Protein AF-A0A147I4C0-F1 (afdb_monomer_lite)

Foldseek 3Di:
DLVVVVVVCVPPVNVCCVPPVPPVVVVVVVLVVLQPALPCVSFVVNCVVCCSPVVDDPQQFPDPDASGNVRVVPTHGDPPPDDDDPDPVDDDDPDDDDD

Structure (mmCIF, N/CA/C/O backbone):
data_AF-A0A147I4C0-F1
#
_entry.id   AF-A0A147I4C0-F1
#
loop_
_atom_site.group_PDB
_atom_site.id
_atom_site.type_symbol
_atom_site.label_atom_id
_atom_site.label_alt_id
_atom_site.label_comp_id
_atom_site.label_asym_id
_atom_site.label_entity_id
_atom_site.label_seq_id
_atom_site.pdbx_PDB_ins_code
_atom_site.Cartn_x
_atom_site.Cartn_y
_atom_site.Cartn_z
_atom_site.occupancy
_atom_site.B_iso_or_equiv
_atom_site.auth_seq_id
_atom_site.auth_comp_id
_atom_site.auth_asym_id
_atom_site.auth_atom_id
_atom_site.pdbx_PDB_model_num
ATOM 1 N N . MET A 1 1 ? -12.948 18.251 -0.620 1.00 64.12 1 MET A N 1
ATOM 2 C CA . MET A 1 1 ? -12.616 17.770 0.746 1.00 64.12 1 MET A CA 1
ATOM 3 C C . MET A 1 1 ? -11.195 17.212 0.849 1.00 64.12 1 MET A C 1
ATOM 5 O O . MET A 1 1 ? -10.448 17.715 1.676 1.00 64.12 1 MET A O 1
ATOM 9 N N . ARG A 1 2 ? -10.776 16.264 -0.012 1.00 75.38 2 ARG A N 1
ATOM 10 C CA . ARG A 1 2 ? -9.396 15.721 -0.044 1.00 75.38 2 ARG A CA 1
ATOM 11 C C . ARG A 1 2 ? -8.308 16.795 -0.121 1.00 75.38 2 ARG A C 1
ATOM 13 O O . ARG A 1 2 ? -7.414 16.811 0.713 1.00 75.38 2 ARG A O 1
ATOM 20 N N . THR A 1 3 ? -8.439 17.743 -1.046 1.00 75.50 3 THR A N 1
ATOM 21 C CA . THR A 1 3 ? -7.454 18.816 -1.262 1.00 75.50 3 THR A CA 1
ATOM 22 C C . THR A 1 3 ? -7.246 19.704 -0.032 1.00 75.50 3 THR A C 1
ATOM 24 O O . THR A 1 3 ? -6.117 20.059 0.278 1.00 75.50 3 THR A O 1
ATOM 27 N N . GLY A 1 4 ? -8.313 20.028 0.709 1.00 80.75 4 GLY A N 1
ATOM 28 C CA . GLY A 1 4 ? -8.225 20.865 1.914 1.00 80.75 4 GLY A CA 1
ATOM 29 C C . GLY A 1 4 ? -7.538 20.159 3.085 1.00 80.75 4 GLY A C 1
ATOM 30 O O . GLY A 1 4 ? -6.690 20.753 3.741 1.00 80.75 4 GLY A O 1
ATOM 31 N N . LEU A 1 5 ? -7.842 18.873 3.298 1.00 77.19 5 LEU A N 1
ATOM 32 C CA . LEU A 1 5 ? -7.189 18.069 4.336 1.00 77.19 5 LEU A CA 1
ATOM 33 C C . LEU A 1 5 ? -5.700 17.855 4.035 1.00 77.19 5 LEU A C 1
ATOM 35 O O . LEU A 1 5 ? -4.866 17.989 4.925 1.00 77.19 5 LEU A O 1
ATOM 39 N N . MET A 1 6 ? -5.364 17.568 2.774 1.00 79.00 6 MET A N 1
ATOM 40 C CA . MET A 1 6 ? -3.970 17.431 2.347 1.00 79.00 6 MET A CA 1
ATOM 41 C C . MET A 1 6 ? -3.199 18.732 2.538 1.00 79.00 6 MET A C 1
ATOM 43 O O . MET A 1 6 ? -2.084 18.699 3.038 1.00 79.00 6 MET A O 1
ATOM 47 N N . ARG A 1 7 ? -3.805 19.882 2.221 1.00 80.06 7 ARG A N 1
ATOM 48 C CA . ARG A 1 7 ? -3.179 21.195 2.417 1.00 80.06 7 ARG A CA 1
ATOM 49 C C . ARG A 1 7 ? -2.839 21.475 3.883 1.00 80.06 7 ARG A C 1
ATOM 51 O O . ARG A 1 7 ? -1.792 22.046 4.147 1.00 80.06 7 ARG A O 1
ATOM 58 N N . LEU A 1 8 ? -3.691 21.046 4.816 1.00 77.44 8 LEU A N 1
ATOM 59 C CA . LEU A 1 8 ? -3.430 21.168 6.252 1.00 77.44 8 LEU A CA 1
ATOM 60 C C . LEU A 1 8 ? -2.307 20.221 6.711 1.00 77.44 8 LEU A C 1
ATOM 62 O O . LE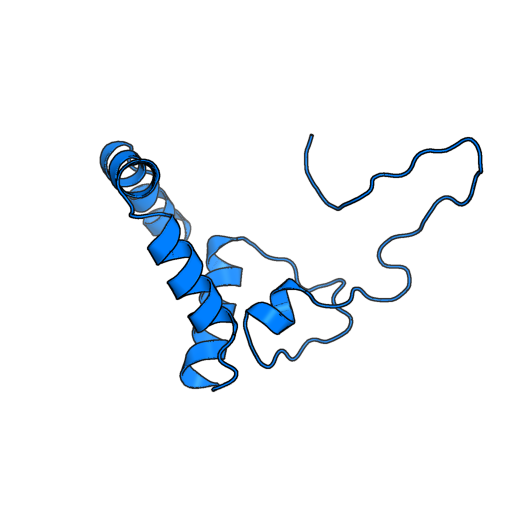U A 1 8 ? -1.403 20.646 7.417 1.00 77.44 8 LEU A O 1
ATOM 66 N N . LEU A 1 9 ? -2.329 18.953 6.283 1.00 73.62 9 LEU A N 1
ATOM 67 C CA . LEU A 1 9 ? -1.289 17.960 6.612 1.00 73.62 9 LEU A CA 1
ATOM 68 C C . LEU A 1 9 ? 0.085 18.292 6.011 1.00 73.62 9 LEU A C 1
ATOM 70 O O . LEU A 1 9 ? 1.116 17.896 6.553 1.00 73.62 9 LEU A O 1
ATOM 74 N N . LEU A 1 10 ? 0.090 18.992 4.878 1.00 76.62 10 LEU A N 1
ATOM 75 C CA . LEU A 1 10 ? 1.285 19.459 4.177 1.00 76.62 10 LEU A CA 1
ATOM 76 C C . LEU A 1 10 ? 1.730 20.854 4.632 1.00 76.62 10 LEU A C 1
ATOM 78 O O . LEU A 1 10 ? 2.705 21.371 4.096 1.00 76.62 10 LEU A O 1
ATOM 82 N N . GLN A 1 11 ? 1.054 21.462 5.613 1.00 85.38 11 GLN A N 1
ATOM 83 C CA . GLN A 1 11 ? 1.555 22.671 6.257 1.00 85.38 11 GLN A CA 1
ATOM 84 C C . GLN A 1 11 ? 2.899 22.351 6.930 1.00 85.38 11 GLN A C 1
ATOM 86 O O . GLN A 1 11 ? 2.990 21.375 7.675 1.00 85.38 11 GLN A O 1
ATOM 91 N N . GLU A 1 12 ? 3.931 23.153 6.658 1.00 76.12 12 GLU A N 1
ATOM 92 C CA . GLU A 1 12 ? 5.335 22.835 6.973 1.00 76.12 12 GLU A CA 1
ATOM 93 C C . GLU A 1 12 ? 5.567 22.403 8.424 1.00 76.12 12 GLU A C 1
ATOM 95 O O . GLU A 1 12 ? 6.155 21.348 8.651 1.00 76.12 12 GLU A O 1
ATOM 100 N N . ASP A 1 13 ? 5.047 23.142 9.406 1.00 78.81 13 ASP A N 1
ATOM 101 C CA . ASP A 1 13 ? 5.248 22.820 10.826 1.00 78.81 13 ASP A CA 1
ATOM 102 C C . ASP A 1 13 ? 4.633 21.472 11.222 1.00 78.81 13 ASP A C 1
ATOM 104 O O . ASP A 1 13 ? 5.237 20.667 11.942 1.00 78.81 13 ASP A O 1
ATOM 108 N N . LEU A 1 14 ? 3.423 21.197 10.727 1.00 77.19 14 LEU A N 1
ATOM 109 C CA . LEU A 1 14 ? 2.720 19.951 11.008 1.00 77.19 14 LEU A CA 1
ATOM 110 C C . LEU A 1 14 ? 3.398 18.781 10.292 1.00 77.19 14 LEU A C 1
ATOM 112 O O . LEU A 1 14 ? 3.601 17.722 10.891 1.00 77.19 14 LEU A O 1
ATOM 116 N N . ASN A 1 15 ? 3.798 18.982 9.037 1.00 81.44 15 ASN A N 1
ATOM 117 C CA . ASN A 1 15 ? 4.536 17.994 8.267 1.00 81.44 15 ASN A CA 1
ATOM 118 C C . ASN A 1 15 ? 5.873 17.659 8.939 1.00 81.44 15 ASN A C 1
ATOM 120 O O . ASN A 1 15 ? 6.199 16.482 9.103 1.00 81.44 15 ASN A O 1
ATOM 124 N N . PHE A 1 16 ? 6.606 18.673 9.407 1.00 83.88 16 PHE A N 1
ATOM 125 C CA . PHE A 1 16 ? 7.880 18.513 10.097 1.00 83.88 16 PHE A CA 1
ATOM 126 C C . PHE A 1 16 ? 7.732 17.673 11.368 1.00 83.88 16 PHE A C 1
ATOM 128 O O . PHE A 1 16 ? 8.481 16.715 11.568 1.00 83.88 16 PHE A O 1
ATOM 135 N N . LEU A 1 17 ? 6.742 17.975 12.210 1.00 84.06 17 LEU A N 1
ATOM 136 C CA . LEU A 1 17 ? 6.463 17.198 13.419 1.00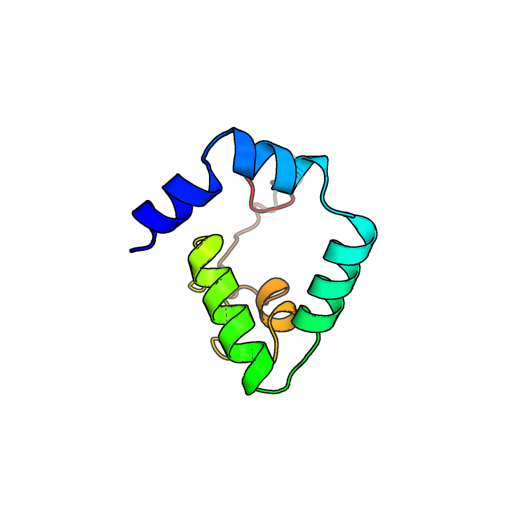 84.06 17 LEU A CA 1
ATOM 137 C C . LEU A 1 17 ? 6.073 15.751 13.086 1.00 84.06 17 LEU A C 1
ATOM 139 O O . LEU A 1 17 ? 6.636 14.810 13.651 1.00 84.06 17 LEU A O 1
ATOM 143 N N . LEU A 1 18 ? 5.151 15.561 12.141 1.00 81.50 18 LEU A N 1
ATOM 144 C CA . LEU A 1 18 ? 4.655 14.239 11.755 1.00 81.50 18 LEU A CA 1
ATOM 145 C C . LEU A 1 18 ? 5.745 13.353 11.148 1.00 81.50 18 LEU A C 1
ATOM 147 O O . LEU A 1 18 ? 5.773 12.152 11.405 1.00 81.50 18 LEU A O 1
ATOM 151 N N . THR A 1 19 ? 6.653 13.919 10.360 1.00 82.12 19 THR A N 1
ATOM 152 C CA . THR A 1 19 ? 7.683 13.143 9.658 1.00 82.12 19 THR A CA 1
ATOM 153 C C . THR A 1 19 ? 8.946 12.947 10.493 1.00 82.12 19 THR A C 1
ATOM 155 O O . THR A 1 19 ? 9.551 11.870 10.426 1.00 82.12 19 THR A O 1
ATOM 158 N N . ASN A 1 20 ? 9.331 13.927 11.320 1.00 88.25 20 ASN A N 1
ATOM 159 C CA . ASN A 1 20 ? 10.600 13.905 12.059 1.00 88.25 20 ASN A CA 1
ATOM 160 C C . ASN A 1 20 ? 10.477 13.511 13.533 1.00 88.25 20 ASN A C 1
ATOM 162 O O . ASN A 1 20 ? 11.461 13.045 14.107 1.00 88.25 20 ASN A O 1
ATOM 166 N N . ARG A 1 21 ? 9.305 13.666 14.164 1.00 88.94 21 ARG A N 1
ATOM 167 C CA . ARG A 1 21 ? 9.123 13.371 15.600 1.00 88.94 21 ARG A CA 1
ATOM 168 C C . ARG A 1 21 ? 8.258 12.155 15.893 1.00 88.94 21 ARG A C 1
ATOM 170 O O . ARG A 1 21 ? 8.207 11.719 17.042 1.00 88.94 21 ARG A O 1
ATOM 177 N N . ILE A 1 22 ? 7.624 11.559 14.886 1.00 90.69 22 ILE A N 1
ATOM 178 C CA . ILE A 1 22 ? 6.850 10.337 15.097 1.00 90.69 22 ILE A CA 1
ATOM 179 C C . ILE A 1 22 ? 7.773 9.169 15.502 1.00 90.69 22 ILE A C 1
ATOM 181 O O . ILE A 1 22 ? 8.818 8.957 14.875 1.00 90.69 22 ILE A O 1
ATOM 185 N N . PRO A 1 23 ? 7.411 8.357 16.514 1.00 93.56 23 PRO A N 1
ATOM 186 C CA . PRO A 1 23 ? 8.166 7.160 16.870 1.00 93.56 23 PRO A CA 1
ATOM 187 C C . PRO A 1 23 ? 7.989 6.078 15.790 1.00 93.56 23 PRO A C 1
ATOM 189 O O . PRO A 1 23 ? 7.185 5.154 15.935 1.00 93.56 23 PRO A O 1
ATOM 192 N N . ARG A 1 24 ? 8.757 6.187 14.695 1.00 92.50 24 ARG A N 1
ATOM 193 C CA . ARG A 1 24 ? 8.588 5.408 13.451 1.00 92.50 24 ARG A CA 1
ATOM 194 C C . ARG A 1 24 ? 8.435 3.910 13.696 1.00 92.50 24 ARG A C 1
ATOM 196 O O . ARG A 1 24 ? 7.493 3.308 13.200 1.00 92.50 24 ARG A O 1
ATOM 203 N N . ARG A 1 25 ? 9.282 3.312 14.542 1.00 94.69 25 ARG A N 1
ATOM 204 C CA . ARG A 1 25 ? 9.219 1.871 14.860 1.00 94.69 25 ARG A CA 1
ATOM 205 C C . ARG A 1 25 ? 7.859 1.445 15.418 1.00 94.69 25 ARG A C 1
ATOM 207 O O . ARG A 1 25 ? 7.355 0.380 15.066 1.00 94.69 25 ARG A O 1
ATOM 214 N N . TRP A 1 26 ? 7.283 2.248 16.307 1.00 95.75 26 TRP A N 1
ATOM 215 C CA . TRP A 1 26 ? 5.995 1.956 16.931 1.00 95.75 26 TRP A CA 1
ATOM 216 C C . TRP A 1 26 ? 4.850 2.204 15.958 1.00 95.75 26 TRP A C 1
ATOM 218 O O . TRP A 1 26 ? 3.971 1.352 15.845 1.00 95.75 26 TRP A O 1
ATOM 228 N N . ALA A 1 27 ? 4.919 3.298 15.197 1.00 94.31 27 ALA A N 1
ATOM 229 C CA . ALA A 1 27 ? 3.957 3.604 14.146 1.00 94.31 27 ALA A CA 1
ATOM 230 C C . ALA A 1 27 ? 3.897 2.483 13.094 1.00 94.31 27 ALA A C 1
ATOM 232 O O . ALA A 1 27 ? 2.824 1.946 12.832 1.00 94.31 27 ALA A O 1
ATOM 233 N N . THR A 1 28 ? 5.044 2.035 12.572 1.00 94.56 28 THR A N 1
ATOM 234 C CA . THR A 1 28 ? 5.121 0.932 11.602 1.00 94.56 28 THR A CA 1
ATOM 235 C C . THR A 1 28 ? 4.537 -0.362 12.166 1.00 94.56 28 THR A C 1
ATOM 237 O O . THR A 1 28 ? 3.748 -1.023 11.495 1.00 94.56 28 THR A O 1
ATOM 240 N N . LYS A 1 29 ? 4.862 -0.725 13.417 1.00 97.38 29 LYS A N 1
ATOM 241 C CA . LYS A 1 29 ? 4.285 -1.918 14.060 1.00 97.38 29 LYS A CA 1
ATOM 242 C C . LYS A 1 29 ? 2.774 -1.798 14.255 1.00 97.38 29 LYS A C 1
ATOM 244 O O . LYS A 1 29 ? 2.064 -2.780 14.056 1.00 97.38 29 LYS A O 1
ATOM 249 N N . ALA A 1 30 ? 2.282 -0.626 14.652 1.00 96.81 30 ALA A N 1
ATOM 250 C CA . ALA A 1 30 ? 0.856 -0.382 14.835 1.00 96.81 30 ALA A CA 1
ATOM 251 C C . ALA A 1 30 ? 0.100 -0.508 13.506 1.00 96.81 30 ALA A C 1
ATOM 253 O O . ALA A 1 30 ? -0.852 -1.281 13.428 1.00 96.81 30 ALA A O 1
ATOM 254 N N . VAL A 1 31 ? 0.579 0.153 12.447 1.00 96.69 31 VAL A N 1
ATOM 255 C CA . VAL A 1 31 ? -0.001 0.045 11.100 1.00 96.69 31 VAL A CA 1
ATOM 256 C C . VAL A 1 31 ? 0.052 -1.394 10.599 1.00 96.69 31 VAL A C 1
ATOM 258 O O . VAL A 1 31 ? -0.952 -1.886 10.104 1.00 96.69 31 VAL A O 1
ATOM 261 N N . GLY A 1 32 ? 1.165 -2.107 10.791 1.00 97.12 32 GLY A N 1
ATOM 262 C CA . GLY A 1 32 ? 1.274 -3.517 10.410 1.00 97.12 32 GLY A CA 1
ATOM 263 C C . GLY A 1 32 ? 0.244 -4.411 11.109 1.00 97.12 32 GLY A C 1
ATOM 264 O O . GLY A 1 32 ? -0.364 -5.266 10.467 1.00 97.12 32 GLY A O 1
ATOM 265 N N . ARG A 1 33 ? -0.012 -4.186 12.407 1.00 97.69 33 ARG A N 1
ATOM 266 C CA . ARG A 1 33 ? -1.068 -4.894 13.152 1.00 97.69 33 ARG A CA 1
ATOM 267 C C . ARG A 1 33 ? -2.463 -4.523 12.661 1.00 97.69 33 ARG A C 1
ATOM 269 O O . ARG A 1 33 ? -3.274 -5.415 12.476 1.00 97.69 33 ARG A O 1
ATOM 276 N N . ILE A 1 3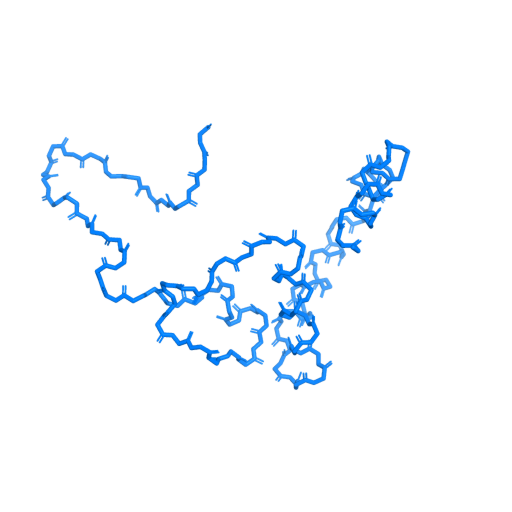4 ? -2.739 -3.243 12.415 1.00 97.88 34 ILE A N 1
ATOM 277 C CA . ILE A 1 34 ? -4.037 -2.795 11.887 1.00 97.88 34 ILE A CA 1
ATOM 278 C C . ILE A 1 34 ? -4.277 -3.382 10.494 1.00 97.88 34 ILE A C 1
ATOM 280 O O . ILE A 1 34 ? -5.346 -3.921 10.224 1.00 97.88 34 ILE A O 1
ATOM 284 N N . ALA A 1 35 ? -3.261 -3.343 9.631 1.00 97.50 35 ALA A N 1
ATOM 285 C CA . ALA A 1 35 ? -3.342 -3.846 8.270 1.00 97.50 35 ALA A CA 1
ATOM 286 C C . ALA A 1 35 ? -3.590 -5.357 8.213 1.00 97.50 35 ALA A C 1
ATOM 288 O O . ALA A 1 35 ? -4.139 -5.849 7.231 1.00 97.50 35 ALA A O 1
ATOM 289 N N . ALA A 1 36 ? -3.194 -6.077 9.264 1.00 97.75 36 ALA A N 1
ATOM 290 C CA . ALA A 1 36 ? -3.379 -7.507 9.420 1.00 97.75 36 ALA A CA 1
ATOM 291 C C . ALA A 1 36 ? -4.797 -7.932 9.826 1.00 97.75 36 ALA A C 1
ATOM 293 O O . ALA A 1 36 ? -5.134 -9.098 9.627 1.00 97.75 36 ALA A O 1
ATOM 294 N N . ILE A 1 37 ? -5.596 -7.036 10.413 1.00 98.25 37 ILE A N 1
ATOM 295 C CA . ILE A 1 37 ? -6.913 -7.367 10.965 1.00 98.25 37 ILE A CA 1
ATOM 296 C C . ILE A 1 37 ? -7.917 -7.587 9.828 1.00 98.25 37 ILE A C 1
ATOM 298 O O . ILE A 1 37 ? -8.111 -6.714 8.984 1.00 98.25 37 ILE A O 1
ATOM 302 N N . GLU A 1 38 ? -8.592 -8.739 9.844 1.00 98.06 38 GLU A N 1
ATOM 303 C CA . GLU A 1 38 ? -9.620 -9.102 8.854 1.00 98.06 38 GLU A CA 1
ATOM 304 C C . GLU A 1 38 ? -11.041 -8.674 9.261 1.00 98.06 38 GLU A C 1
ATOM 306 O O . GLU A 1 38 ? -11.983 -8.749 8.474 1.00 98.06 38 GLU A O 1
ATOM 311 N N . HIS A 1 39 ? -11.222 -8.200 10.498 1.00 98.00 39 HIS A N 1
ATOM 312 C CA . HIS A 1 39 ? -12.534 -7.792 10.986 1.00 98.00 39 HIS A CA 1
ATOM 313 C C . HIS A 1 39 ? -13.083 -6.609 10.158 1.00 98.00 39 HIS A C 1
ATOM 315 O O . HIS A 1 39 ? -12.410 -5.575 10.071 1.00 98.00 39 HIS A O 1
ATOM 321 N N . PRO A 1 40 ? -14.311 -6.681 9.601 1.00 96.12 40 PRO A N 1
ATOM 322 C CA . PRO A 1 40 ? -14.821 -5.687 8.651 1.00 96.12 40 PRO A CA 1
ATOM 323 C C . PRO A 1 40 ? -14.843 -4.246 9.168 1.00 96.12 40 PRO A C 1
ATOM 325 O O . PRO A 1 40 ? -14.637 -3.318 8.389 1.00 96.12 40 PRO A O 1
ATOM 328 N N . LEU A 1 41 ? -15.065 -4.054 10.473 1.00 97.62 41 LEU A N 1
ATOM 329 C CA . LEU A 1 41 ? -15.069 -2.726 11.104 1.00 97.62 41 LEU A CA 1
ATOM 330 C C . LEU A 1 41 ? -13.681 -2.071 11.162 1.00 97.62 41 LEU A C 1
ATOM 332 O O . LEU A 1 41 ? -13.594 -0.867 11.359 1.00 97.62 41 LEU A O 1
ATOM 336 N N . VAL A 1 42 ? -12.608 -2.841 10.975 1.00 97.62 42 VAL A N 1
ATOM 337 C CA . VAL A 1 42 ? -11.230 -2.331 10.909 1.00 97.62 42 VAL A CA 1
ATOM 338 C C . VAL A 1 42 ? -10.730 -2.348 9.467 1.00 97.62 42 VAL A C 1
ATOM 340 O O . VAL A 1 42 ? -10.219 -1.344 8.975 1.00 97.62 42 VAL A O 1
ATOM 343 N N . ALA A 1 43 ? -10.938 -3.461 8.760 1.00 97.38 43 ALA A N 1
ATOM 344 C CA . ALA A 1 43 ? -10.474 -3.648 7.393 1.00 97.38 43 ALA A CA 1
ATOM 345 C C . ALA A 1 43 ? -11.093 -2.638 6.414 1.00 97.38 43 ALA A C 1
ATOM 347 O O . ALA A 1 43 ? -10.366 -2.034 5.626 1.00 97.38 43 ALA A O 1
ATOM 348 N N . LYS A 1 44 ? -12.416 -2.407 6.471 1.00 96.44 44 LYS A N 1
ATOM 349 C CA . LYS A 1 44 ? -13.090 -1.497 5.527 1.00 96.44 44 LYS A CA 1
ATOM 350 C C . LYS A 1 44 ? -12.628 -0.042 5.696 1.00 96.44 44 LYS A C 1
ATOM 352 O O . LYS A 1 44 ? -12.255 0.551 4.682 1.00 96.44 44 LYS A O 1
ATOM 357 N N . PRO A 1 45 ? -12.579 0.539 6.915 1.00 97.44 45 PRO A N 1
ATOM 358 C CA . PRO A 1 45 ? -12.022 1.879 7.090 1.00 97.44 45 PRO A CA 1
ATOM 359 C C . PRO A 1 45 ? -10.543 1.970 6.713 1.00 97.44 45 PRO A C 1
ATOM 361 O O . PRO A 1 45 ? -10.151 2.942 6.076 1.00 97.44 45 PRO A O 1
ATOM 364 N N . ALA A 1 46 ? -9.727 0.960 7.040 1.00 97.12 46 ALA A N 1
ATOM 365 C CA . ALA A 1 46 ? -8.307 0.952 6.685 1.00 97.12 46 ALA A CA 1
ATOM 366 C C . ALA A 1 46 ? -8.089 0.960 5.160 1.00 97.12 46 ALA A C 1
ATOM 368 O O . ALA A 1 46 ? -7.287 1.744 4.655 1.00 97.12 46 ALA A O 1
ATOM 369 N N . LEU A 1 47 ? -8.847 0.146 4.417 1.00 96.00 47 LEU A N 1
ATOM 370 C CA . LEU A 1 47 ? -8.846 0.136 2.950 1.00 96.00 47 LEU A CA 1
ATOM 371 C C . LEU A 1 47 ? -9.322 1.470 2.365 1.00 96.00 47 LEU A C 1
ATOM 373 O O . LEU A 1 47 ? -8.726 1.972 1.414 1.00 96.00 47 LEU A O 1
ATOM 377 N N . ALA A 1 48 ? -10.384 2.053 2.927 1.00 95.12 48 ALA A N 1
ATOM 378 C CA . ALA A 1 48 ? -10.910 3.339 2.478 1.00 95.12 48 ALA A CA 1
ATOM 379 C C . ALA A 1 48 ? -9.898 4.472 2.698 1.00 95.12 48 ALA A C 1
ATOM 381 O O . ALA A 1 48 ? -9.651 5.254 1.781 1.00 95.12 48 ALA A O 1
ATOM 382 N N . ALA A 1 49 ? -9.269 4.523 3.876 1.00 95.56 49 ALA A N 1
ATOM 383 C CA . ALA A 1 49 ? -8.213 5.479 4.181 1.00 95.56 49 ALA A CA 1
ATOM 384 C C . ALA A 1 49 ? -7.031 5.310 3.219 1.00 95.56 49 ALA A C 1
ATOM 386 O O . ALA A 1 49 ? -6.601 6.280 2.605 1.00 95.56 49 ALA A O 1
ATOM 387 N N . TRP A 1 50 ? -6.554 4.081 3.014 1.00 95.56 50 TRP A N 1
ATOM 388 C CA . TRP A 1 50 ? -5.455 3.813 2.088 1.00 95.56 50 TRP A CA 1
ATOM 389 C C . TRP A 1 50 ? -5.757 4.282 0.659 1.00 95.56 50 TRP A C 1
ATOM 391 O O . TRP A 1 50 ? -4.961 5.018 0.082 1.00 95.56 50 TRP A O 1
ATOM 401 N N . ARG A 1 51 ? -6.938 3.963 0.114 1.00 93.31 51 ARG A N 1
ATOM 402 C CA . ARG A 1 51 ? -7.359 4.445 -1.215 1.00 93.31 51 ARG A CA 1
ATOM 403 C C . ARG A 1 51 ? -7.448 5.969 -1.280 1.00 93.31 51 ARG A C 1
ATOM 405 O O . ARG A 1 51 ? -7.044 6.565 -2.271 1.00 93.31 51 ARG A O 1
ATOM 412 N N . PHE A 1 52 ? -7.959 6.601 -0.226 1.00 92.06 52 PHE A N 1
ATOM 413 C CA . PHE A 1 52 ? -8.121 8.051 -0.169 1.00 92.06 52 PHE A CA 1
ATOM 414 C C . PHE A 1 52 ? -6.788 8.802 -0.069 1.00 92.06 52 PHE A C 1
ATOM 416 O O . PHE A 1 52 ? -6.615 9.830 -0.721 1.00 92.06 52 PHE A O 1
ATOM 423 N N . PHE A 1 53 ? -5.846 8.324 0.747 1.00 91.44 53 PHE A N 1
ATOM 424 C CA . PHE A 1 53 ? -4.566 9.004 0.945 1.00 91.44 53 PHE A CA 1
ATOM 425 C C . PHE A 1 53 ? -3.561 8.689 -0.169 1.00 91.44 53 PHE A C 1
ATOM 427 O O . PHE A 1 53 ? -2.861 9.598 -0.604 1.00 91.44 53 PHE A O 1
ATOM 434 N N . CYS A 1 54 ? -3.524 7.450 -0.667 1.00 89.94 54 CYS A N 1
ATOM 435 C CA . CYS A 1 54 ? -2.491 6.983 -1.598 1.00 89.94 54 CYS A CA 1
ATOM 436 C C . CYS A 1 54 ? -2.923 6.931 -3.074 1.00 89.94 54 CYS A C 1
ATOM 438 O O . CYS A 1 54 ? -2.137 6.485 -3.896 1.00 89.94 54 CYS A O 1
ATOM 440 N N . ASP A 1 55 ? -4.148 7.354 -3.409 1.00 88.75 55 ASP A N 1
ATOM 441 C CA . ASP A 1 55 ? -4.686 7.340 -4.784 1.00 88.75 55 ASP A CA 1
ATOM 442 C C . ASP A 1 55 ? -4.592 5.983 -5.497 1.00 88.75 55 ASP A C 1
ATOM 444 O O . ASP A 1 55 ? -4.284 5.885 -6.680 1.00 88.75 55 ASP A O 1
ATOM 448 N N . VAL A 1 56 ? -4.812 4.904 -4.749 1.00 90.38 56 VAL A N 1
ATOM 449 C CA . VAL A 1 56 ? -4.532 3.560 -5.255 1.00 90.38 56 VAL A CA 1
ATOM 450 C C . VAL A 1 56 ? -5.519 3.144 -6.336 1.00 90.38 56 VAL A C 1
ATOM 452 O O . VAL A 1 56 ? -6.721 3.025 -6.072 1.00 90.38 56 VAL A O 1
ATOM 455 N N . ASP A 1 57 ? -4.979 2.805 -7.507 1.00 90.56 57 ASP A N 1
ATOM 456 C CA . ASP A 1 57 ? -5.724 2.123 -8.557 1.00 90.56 57 ASP A CA 1
ATOM 457 C C . ASP A 1 57 ? -5.817 0.608 -8.292 1.00 90.56 57 ASP A C 1
ATOM 459 O O . ASP A 1 57 ? -4.820 -0.097 -8.115 1.00 90.56 57 ASP A O 1
ATOM 463 N N . LEU A 1 58 ? -7.058 0.120 -8.239 1.00 92.25 58 LEU A N 1
ATOM 464 C CA . LEU A 1 58 ? -7.429 -1.287 -8.056 1.00 92.25 58 LEU A CA 1
ATOM 465 C C . LEU A 1 58 ? -8.190 -1.850 -9.271 1.00 92.25 58 LEU A C 1
ATOM 467 O O . LEU A 1 58 ? -8.711 -2.967 -9.205 1.00 92.25 58 LEU A O 1
ATOM 471 N N . SER A 1 59 ? -8.164 -1.146 -10.413 1.00 92.62 59 SER A N 1
ATOM 472 C CA . SER A 1 59 ? -8.106 -1.808 -11.724 1.00 92.62 59 SER A CA 1
ATOM 473 C C . SER A 1 59 ? -6.884 -2.759 -11.725 1.00 92.62 59 SER A C 1
ATOM 475 O O . SER A 1 59 ? -6.245 -2.886 -10.705 1.00 92.62 59 SER A O 1
ATOM 477 N N . ASP A 1 60 ? -6.515 -3.529 -12.734 1.00 93.88 60 ASP A N 1
ATOM 478 C CA . ASP A 1 60 ? -5.399 -4.512 -12.657 1.00 93.88 60 ASP A CA 1
ATOM 479 C C . ASP A 1 60 ? -5.401 -5.585 -11.537 1.00 93.88 60 ASP A C 1
ATOM 481 O O . ASP A 1 60 ? -4.722 -6.591 -11.693 1.00 93.88 60 ASP A O 1
ATOM 485 N N . ALA A 1 61 ? -6.156 -5.468 -10.441 1.00 96.38 61 ALA A N 1
ATOM 486 C CA . ALA A 1 61 ? -6.261 -6.470 -9.395 1.00 96.38 61 ALA A CA 1
ATOM 487 C C . ALA A 1 61 ? -7.047 -7.677 -9.916 1.00 96.38 61 ALA A C 1
ATOM 489 O O . ALA A 1 61 ? -8.056 -7.515 -10.611 1.00 96.38 61 ALA A O 1
ATOM 490 N N . GLU A 1 62 ? -6.594 -8.880 -9.567 1.00 96.50 62 GLU A N 1
ATOM 491 C CA . GLU A 1 62 ? -7.270 -10.137 -9.909 1.00 96.50 62 GLU A CA 1
ATOM 492 C C . GLU 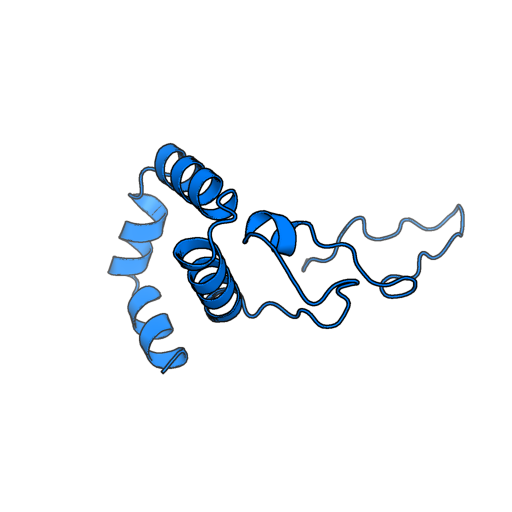A 1 62 ? -8.584 -10.303 -9.122 1.00 96.50 62 GLU A C 1
ATOM 494 O O . GLU A 1 62 ? -9.579 -10.787 -9.654 1.00 96.50 62 GLU A O 1
ATOM 499 N N . THR A 1 63 ? -8.616 -9.835 -7.869 1.00 95.12 63 THR A N 1
ATOM 500 C CA . THR A 1 63 ? -9.811 -9.812 -7.010 1.00 95.12 63 THR A CA 1
ATOM 501 C C . THR A 1 63 ? -10.229 -8.384 -6.673 1.00 95.12 63 THR A C 1
ATOM 503 O O . THR A 1 63 ? -9.399 -7.484 -6.551 1.00 95.12 63 THR A O 1
ATOM 506 N N . THR A 1 64 ? -11.530 -8.183 -6.465 1.00 92.81 64 THR A N 1
ATOM 507 C CA . THR A 1 64 ? -12.122 -6.911 -6.013 1.00 92.81 64 THR A CA 1
ATOM 508 C C . THR A 1 64 ? -12.541 -6.935 -4.542 1.00 92.81 64 THR A C 1
ATOM 510 O O . THR A 1 64 ? -12.991 -5.922 -4.003 1.00 92.81 64 THR A O 1
ATOM 513 N N . ARG A 1 65 ? -12.411 -8.088 -3.875 1.00 94.56 65 ARG A N 1
ATOM 514 C CA . ARG A 1 65 ? -12.784 -8.283 -2.471 1.00 94.56 65 ARG A CA 1
ATOM 515 C C . ARG A 1 65 ? -11.543 -8.629 -1.665 1.00 94.56 65 ARG A C 1
ATOM 517 O O . ARG A 1 65 ? -10.881 -9.621 -1.956 1.00 94.56 65 ARG A O 1
ATOM 524 N N . PHE A 1 66 ? -11.282 -7.828 -0.638 1.00 96.75 66 PHE A N 1
ATOM 525 C CA . PHE A 1 66 ? -10.122 -7.970 0.236 1.00 96.75 66 PHE A CA 1
ATOM 526 C C . PHE A 1 66 ? -10.575 -8.160 1.676 1.00 96.75 66 PHE A C 1
ATOM 528 O O . PHE A 1 66 ? -11.478 -7.460 2.144 1.00 96.75 66 PHE A O 1
ATOM 535 N N . ARG A 1 67 ? -9.944 -9.098 2.383 1.00 97.12 67 ARG A N 1
ATOM 536 C CA . ARG A 1 67 ? -10.266 -9.385 3.790 1.00 97.12 67 ARG A CA 1
ATOM 537 C C . ARG A 1 67 ? -9.626 -8.380 4.740 1.00 97.12 67 ARG A C 1
ATOM 539 O O . ARG A 1 67 ? -10.186 -8.085 5.786 1.00 97.12 67 ARG A O 1
ATOM 546 N N . SER A 1 68 ? -8.473 -7.829 4.369 1.00 98.06 68 SER A N 1
ATOM 547 C CA . SER A 1 68 ? -7.729 -6.843 5.156 1.00 98.06 68 SER A CA 1
ATOM 548 C C . SER A 1 68 ? -6.990 -5.851 4.255 1.00 98.06 68 SER A C 1
ATOM 550 O O . SER A 1 68 ? -6.891 -6.048 3.042 1.00 98.06 68 SER A O 1
ATOM 552 N N . LEU A 1 69 ? -6.434 -4.786 4.841 1.00 97.62 69 LEU A N 1
ATOM 553 C CA . LEU A 1 69 ? -5.571 -3.857 4.105 1.00 97.62 69 LEU A CA 1
ATOM 554 C C . LEU A 1 69 ? -4.304 -4.554 3.592 1.00 97.62 69 LEU A C 1
ATOM 556 O O . LEU A 1 69 ? -3.897 -4.318 2.461 1.00 97.62 69 LEU A O 1
ATOM 560 N N . ARG A 1 70 ? -3.701 -5.440 4.393 1.00 97.56 70 ARG A N 1
ATOM 561 C CA . ARG A 1 70 ? -2.524 -6.215 3.982 1.00 97.56 70 ARG A CA 1
ATOM 562 C C . ARG A 1 70 ? -2.829 -7.103 2.780 1.00 97.56 70 ARG A C 1
ATOM 564 O O . ARG A 1 70 ? -2.027 -7.133 1.860 1.00 97.56 70 ARG A O 1
ATOM 571 N N . ASP A 1 71 ? -3.983 -7.765 2.780 1.00 97.44 71 ASP A N 1
ATOM 572 C CA . ASP A 1 71 ? -4.460 -8.603 1.670 1.00 97.44 71 ASP A CA 1
ATOM 573 C C . ASP A 1 71 ? -4.606 -7.793 0.366 1.00 97.44 71 ASP A C 1
ATOM 575 O O . ASP A 1 71 ? -4.150 -8.221 -0.690 1.00 97.44 71 ASP A O 1
ATOM 579 N N . ALA A 1 72 ? -5.136 -6.566 0.444 1.00 96.81 72 ALA A N 1
ATOM 580 C CA . ALA A 1 72 ? -5.194 -5.661 -0.709 1.00 96.81 72 ALA A CA 1
ATOM 581 C C . ALA A 1 72 ? -3.827 -5.114 -1.143 1.00 96.81 72 ALA A C 1
ATOM 583 O O . ALA A 1 72 ? -3.600 -4.877 -2.331 1.00 96.81 72 ALA A O 1
ATOM 584 N N . PHE A 1 73 ? -2.915 -4.901 -0.194 1.00 96.00 73 PHE A N 1
ATOM 585 C CA . PHE A 1 73 ? -1.587 -4.360 -0.469 1.00 96.00 73 PHE A CA 1
ATOM 586 C C . PHE A 1 73 ? -0.741 -5.324 -1.308 1.00 96.00 73 PHE A C 1
ATOM 588 O O . PHE A 1 73 ? -0.107 -4.898 -2.267 1.00 96.00 73 PHE A O 1
ATOM 595 N N . ILE A 1 74 ? -0.785 -6.623 -0.992 1.00 95.75 74 ILE A N 1
ATOM 596 C CA . ILE A 1 74 ? -0.065 -7.678 -1.729 1.00 95.75 74 ILE A CA 1
ATOM 597 C C . ILE A 1 74 ? -0.922 -8.343 -2.817 1.00 95.75 74 ILE A C 1
ATOM 599 O O . ILE A 1 74 ? -0.636 -9.471 -3.221 1.00 95.75 74 ILE A O 1
ATOM 603 N N . ARG A 1 75 ? -2.006 -7.685 -3.254 1.00 96.38 75 ARG A N 1
ATOM 604 C CA . ARG A 1 75 ? -2.957 -8.258 -4.214 1.00 96.38 75 ARG A CA 1
ATOM 605 C C . ARG A 1 75 ? -2.248 -8.800 -5.453 1.00 96.38 75 ARG A C 1
ATOM 607 O O . ARG A 1 75 ? -1.324 -8.184 -5.982 1.00 96.38 75 ARG A O 1
ATOM 614 N N . ARG A 1 76 ? -2.759 -9.915 -5.967 1.00 96.38 76 ARG A N 1
ATOM 615 C CA . ARG A 1 76 ? -2.346 -10.425 -7.273 1.00 96.38 76 ARG A CA 1
ATOM 616 C C . ARG A 1 76 ? -2.866 -9.506 -8.373 1.00 96.38 76 ARG A C 1
ATOM 618 O O . ARG A 1 76 ? -3.994 -9.009 -8.292 1.00 96.38 76 ARG A O 1
ATOM 625 N N . LEU A 1 77 ? -2.039 -9.297 -9.390 1.00 95.81 77 LEU A N 1
ATOM 626 C CA . LEU A 1 77 ? -2.443 -8.616 -10.613 1.00 95.81 77 LEU A CA 1
ATOM 627 C C . LEU A 1 77 ? -3.069 -9.619 -11.588 1.00 95.81 77 LEU A C 1
ATOM 629 O O . LEU A 1 77 ? -2.750 -10.809 -11.558 1.00 95.81 77 LEU A O 1
ATOM 633 N N . ARG A 1 78 ? -3.952 -9.135 -12.462 1.00 95.94 78 ARG A N 1
ATOM 634 C CA . ARG A 1 78 ? -4.562 -9.937 -13.527 1.00 95.94 78 ARG A CA 1
ATOM 635 C C . ARG A 1 78 ? -3.478 -10.485 -14.464 1.00 95.94 78 ARG A C 1
ATOM 637 O O . ARG A 1 78 ? -2.509 -9.774 -14.753 1.00 95.94 78 ARG A O 1
ATOM 644 N N . PRO A 1 79 ? -3.659 -11.697 -15.013 1.00 94.00 79 PRO A N 1
ATOM 645 C CA . PRO A 1 79 ? -2.821 -12.180 -16.104 1.00 94.00 79 PRO A CA 1
ATOM 646 C C . PRO A 1 79 ? -2.764 -11.155 -17.244 1.00 94.00 79 PRO A C 1
ATOM 648 O O . PRO A 1 79 ? -3.789 -10.602 -17.637 1.00 94.00 79 PRO A O 1
ATOM 651 N N . GLY A 1 80 ? -1.561 -10.879 -17.749 1.00 91.94 80 GLY A N 1
ATOM 652 C CA . GLY A 1 80 ? -1.345 -9.906 -18.825 1.00 91.94 80 GLY A CA 1
ATOM 653 C C . GLY A 1 80 ? -1.304 -8.434 -18.397 1.00 91.94 80 GLY A C 1
ATOM 654 O O . GLY A 1 80 ? -0.971 -7.600 -19.230 1.00 91.94 80 GLY A O 1
ATOM 655 N N . ALA A 1 81 ? -1.558 -8.091 -17.124 1.00 93.31 81 ALA A N 1
ATOM 656 C CA . ALA A 1 81 ? -1.468 -6.701 -16.650 1.00 93.31 81 ALA A CA 1
ATOM 657 C C . ALA A 1 81 ? -0.043 -6.122 -16.745 1.00 93.31 81 ALA A C 1
ATOM 659 O O . ALA A 1 81 ? 0.135 -4.913 -16.888 1.00 93.31 81 ALA A O 1
ATOM 660 N N . ARG A 1 82 ? 0.977 -6.983 -16.661 1.00 92.50 82 ARG A N 1
ATOM 661 C CA . ARG A 1 82 ? 2.388 -6.648 -16.882 1.00 92.50 82 ARG A CA 1
ATOM 662 C C . ARG A 1 82 ? 2.987 -7.693 -17.814 1.00 92.50 82 ARG A C 1
ATOM 664 O O . ARG A 1 82 ? 3.197 -8.837 -17.416 1.00 92.50 82 ARG A O 1
ATOM 671 N N . THR A 1 83 ? 3.208 -7.326 -19.069 1.00 89.25 83 THR A N 1
ATOM 672 C CA . THR A 1 83 ? 3.846 -8.205 -20.054 1.00 89.25 83 THR A CA 1
ATOM 673 C C . THR A 1 83 ? 5.359 -8.125 -19.916 1.00 89.25 83 THR A C 1
ATOM 675 O O . THR A 1 83 ? 5.931 -7.038 -19.975 1.00 89.25 83 THR A O 1
ATOM 678 N N . PHE A 1 84 ? 6.006 -9.276 -19.755 1.00 84.56 84 PHE A N 1
ATOM 679 C CA . PHE A 1 84 ? 7.461 -9.375 -19.710 1.00 84.56 84 PHE A CA 1
ATOM 680 C C . PHE A 1 84 ? 8.025 -9.562 -21.123 1.00 84.56 84 PHE A C 1
ATOM 682 O O . PHE A 1 84 ? 7.588 -10.454 -21.852 1.00 84.56 84 PHE A O 1
ATOM 689 N N . ALA A 1 85 ? 9.002 -8.739 -21.505 1.00 80.00 85 ALA A N 1
ATOM 690 C CA . ALA A 1 85 ? 9.764 -8.935 -22.733 1.00 80.00 85 ALA A CA 1
ATOM 691 C C . ALA A 1 85 ? 10.826 -10.017 -22.484 1.00 80.00 85 ALA A C 1
ATOM 693 O O . ALA A 1 85 ? 11.807 -9.778 -21.790 1.00 80.00 85 ALA A O 1
ATOM 694 N N . GLY A 1 86 ? 10.596 -11.222 -23.009 1.00 80.50 86 GLY A N 1
ATOM 695 C CA . GLY A 1 86 ? 11.390 -12.423 -22.718 1.00 80.50 86 GLY A CA 1
ATOM 696 C C . GLY A 1 86 ? 12.755 -12.530 -23.401 1.00 80.50 86 GLY A C 1
ATOM 697 O O . GLY A 1 86 ? 13.276 -13.636 -23.507 1.00 80.50 86 GLY A O 1
ATOM 698 N N . ASP A 1 87 ? 13.313 -11.433 -23.906 1.00 88.19 87 ASP A N 1
ATOM 699 C CA . ASP A 1 87 ? 14.606 -11.449 -24.588 1.00 88.19 87 ASP A CA 1
ATOM 700 C C . ASP A 1 87 ? 15.771 -11.530 -23.587 1.00 88.19 87 ASP A C 1
ATOM 702 O O . ASP A 1 87 ? 15.816 -10.797 -22.601 1.00 88.19 87 ASP A O 1
ATOM 706 N N . ALA A 1 88 ? 16.742 -12.404 -23.863 1.00 88.00 88 ALA A N 1
ATOM 707 C CA . ALA A 1 88 ? 17.883 -12.657 -22.984 1.00 88.00 88 ALA A CA 1
ATOM 708 C C . ALA A 1 88 ? 18.840 -11.457 -22.869 1.00 88.00 88 ALA A C 1
ATOM 710 O O . ALA A 1 88 ? 19.586 -11.368 -21.895 1.00 88.00 88 ALA A O 1
ATOM 711 N N . ALA A 1 89 ? 18.824 -10.538 -23.841 1.00 91.75 89 ALA A N 1
ATOM 712 C CA . ALA A 1 89 ? 19.627 -9.317 -23.807 1.00 91.75 89 ALA A CA 1
ATOM 713 C C . ALA A 1 89 ? 18.921 -8.136 -23.113 1.00 91.75 89 ALA A C 1
ATOM 715 O O . ALA A 1 89 ? 19.519 -7.070 -22.958 1.00 91.75 89 ALA A O 1
ATOM 716 N N . THR A 1 90 ? 17.670 -8.304 -22.670 1.00 90.38 90 THR A N 1
ATOM 717 C CA . THR A 1 90 ? 16.859 -7.225 -22.100 1.00 90.38 90 THR A CA 1
ATOM 718 C C . THR A 1 90 ? 16.748 -7.349 -20.578 1.00 90.38 90 THR A C 1
ATOM 720 O O . THR A 1 90 ? 16.325 -8.374 -20.048 1.00 90.38 90 THR A O 1
ATOM 723 N N . ILE A 1 91 ? 17.064 -6.270 -19.854 1.00 89.38 91 ILE A N 1
ATOM 724 C CA . ILE A 1 91 ? 16.776 -6.155 -18.416 1.00 89.38 91 ILE A CA 1
ATOM 725 C C . ILE A 1 91 ? 15.448 -5.414 -18.258 1.00 89.38 91 ILE A C 1
ATOM 727 O O . ILE A 1 91 ? 15.347 -4.230 -18.575 1.00 89.38 91 ILE A O 1
ATOM 731 N N . ALA A 1 92 ? 14.422 -6.109 -17.770 1.00 89.38 92 ALA A N 1
ATOM 732 C CA . ALA A 1 92 ? 13.132 -5.494 -17.479 1.00 89.38 92 ALA A CA 1
ATOM 733 C C . ALA A 1 92 ? 13.139 -4.770 -16.124 1.00 89.38 92 ALA A C 1
ATOM 735 O O . ALA A 1 92 ? 13.916 -5.104 -15.226 1.00 89.38 92 ALA A O 1
ATOM 736 N N . SER A 1 93 ? 12.219 -3.815 -15.953 1.00 91.25 93 SER A N 1
ATOM 737 C CA . SER A 1 93 ? 11.979 -3.210 -14.641 1.00 91.25 93 SER A CA 1
ATOM 738 C C . SER A 1 93 ? 11.562 -4.284 -13.624 1.00 91.25 93 SER A C 1
ATOM 740 O O . SER A 1 93 ? 10.695 -5.105 -13.937 1.00 91.25 93 SER A O 1
ATOM 742 N N . PRO A 1 94 ? 12.120 -4.280 -12.401 1.00 91.00 94 PRO A N 1
ATOM 743 C CA . PRO A 1 94 ? 11.756 -5.251 -11.374 1.00 91.00 94 PRO A CA 1
ATOM 744 C C . PRO A 1 94 ? 10.420 -4.930 -10.687 1.00 91.00 94 PRO A C 1
ATOM 746 O O . PRO A 1 94 ? 9.873 -5.788 -9.994 1.00 91.00 94 PRO A O 1
ATOM 749 N N . CYS A 1 95 ? 9.912 -3.698 -10.814 1.00 92.88 95 CYS A N 1
ATOM 750 C CA . CYS A 1 95 ? 8.709 -3.248 -10.118 1.00 92.88 95 CYS A CA 1
ATOM 751 C C . CYS A 1 95 ? 8.013 -2.060 -10.802 1.00 92.88 95 CYS A C 1
ATOM 753 O O . CYS A 1 95 ? 8.569 -1.402 -11.684 1.00 92.88 95 CYS A O 1
ATOM 755 N N . ASP A 1 96 ? 6.791 -1.779 -10.347 1.00 92.00 96 ASP A N 1
ATOM 756 C CA . ASP A 1 96 ? 6.047 -0.564 -10.679 1.00 92.00 96 ASP A CA 1
ATOM 757 C C . ASP A 1 96 ? 6.513 0.581 -9.763 1.00 92.00 96 ASP A C 1
ATOM 759 O O . ASP A 1 96 ? 6.268 0.553 -8.553 1.00 92.00 96 ASP A O 1
ATOM 763 N N . ALA A 1 97 ? 7.197 1.581 -10.320 1.00 91.00 97 ALA A N 1
ATOM 764 C CA . ALA A 1 97 ? 7.694 2.744 -9.585 1.00 91.00 97 ALA A CA 1
ATOM 765 C C . ALA A 1 97 ? 8.001 3.922 -10.528 1.00 91.00 97 ALA A C 1
ATOM 767 O O . ALA A 1 97 ? 7.914 3.799 -11.749 1.00 91.00 97 ALA A O 1
ATOM 768 N N . ILE A 1 98 ? 8.374 5.059 -9.940 1.00 90.56 98 ILE A N 1
ATOM 769 C CA . ILE A 1 98 ? 8.923 6.233 -10.634 1.00 90.56 98 ILE A CA 1
ATOM 770 C C . ILE A 1 98 ? 10.450 6.281 -10.458 1.00 90.56 98 ILE A C 1
ATOM 772 O O . ILE A 1 98 ? 10.951 5.780 -9.4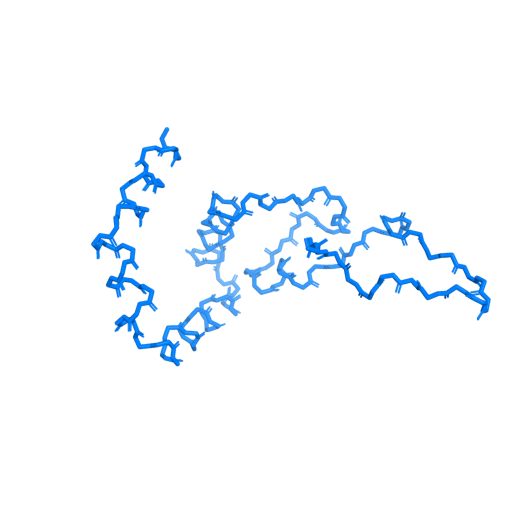48 1.00 90.56 98 ILE A O 1
ATOM 776 N N . VAL A 1 99 ? 11.160 6.871 -11.429 1.00 88.00 99 VAL A N 1
ATOM 777 C CA . VAL A 1 99 ? 12.620 7.117 -11.395 1.00 88.00 99 VAL A CA 1
ATOM 778 C C . VAL A 1 99 ? 12.903 8.541 -10.945 1.00 88.00 99 VAL A C 1
ATOM 780 O O . VAL A 1 99 ? 12.204 9.450 -11.447 1.00 88.00 99 VAL A O 1
#

Radius of gyration: 17.49 Å; chains: 1; bounding box: 35×36×42 Å

Sequence (99 aa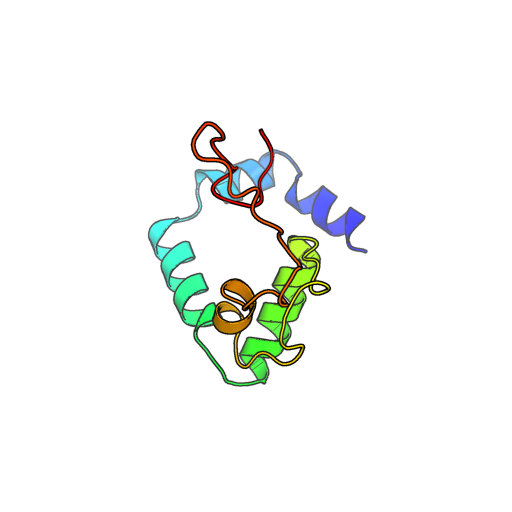):
MRTGLMRLLLQEDLNFLLTNRIPRRWATKAVGRIAAIEHPLVAKPALAAWRFFCDVDLSDAETTRFRSLRDAFIRRLRPGARTFAGDAATIASPCDAIV

Organism: NCBI:txid869719

pLDDT: mean 90.77, std 7.24, range [64.12, 98.25]

Secondary structure (DSSP, 8-state):
-HHHHHHHHTSHHHHHHHHHTS-HHHHHHHHHHHHH---HHHHHHHHHHHHHHH----TTBS-S--SSHHHHHTPPBPTTSS-----TT----SSS---